Protein AF-A0A350V0V8-F1 (afdb_monomer_lite)

Radius of gyration: 17.12 Å; chains: 1; bounding box: 46×37×36 Å

Sequence (112 aa):
PSPNEDIGDPDFIESNNRRYSVVVKGYYNGQFFIYKSKLNVVKKIDFETYPVSLTSEQAIFLTIRVNPYSWFFKHGNFLDPENEHNHHEIDHNIKNSLKRAFRDMNRDGEPD

pLDDT: mean 79.95, std 14.82, range [46.0, 97.19]

Foldseek 3Di:
DDPPDDDPDCLQADPVRHGAPDWDWDDDPNDTDIAGAPDDDDDDDDDPDDDPDDDPPDDDDDDFDADLQQLQDDDHDGHDRVDPVCRVSSNVSVVVRVVCRADPVVPPPDHD

Structure (mmCIF, N/CA/C/O backbone):
data_AF-A0A350V0V8-F1
#
_entry.id   AF-A0A350V0V8-F1
#
loop_
_atom_site.group_PDB
_atom_site.id
_atom_site.type_symbol
_atom_site.label_atom_id
_atom_site.label_alt_id
_atom_site.label_comp_id
_atom_site.label_asym_id
_atom_site.label_entity_id
_atom_site.label_seq_id
_atom_site.pdbx_PDB_ins_code
_atom_site.Cartn_x
_atom_site.Cartn_y
_atom_site.Cartn_z
_atom_site.occupancy
_atom_site.B_iso_or_equiv
_atom_site.auth_seq_id
_atom_site.auth_comp_id
_atom_site.auth_asym_id
_atom_site.auth_atom_id
_atom_site.pdbx_PDB_model_num
ATOM 1 N N . PRO A 1 1 ? -3.024 -3.397 13.046 1.00 58.97 1 PRO A N 1
ATOM 2 C CA . PRO A 1 1 ? -3.853 -4.311 13.863 1.00 58.97 1 PRO A CA 1
ATOM 3 C C . PRO A 1 1 ? -3.348 -4.417 15.305 1.00 58.97 1 PRO A C 1
ATOM 5 O O . PRO A 1 1 ? -2.139 -4.514 15.527 1.00 58.97 1 PRO A O 1
ATOM 8 N N . SER A 1 2 ? -4.267 -4.402 16.266 1.00 64.44 2 SER A N 1
ATOM 9 C CA . SER A 1 2 ? -3.931 -4.569 17.687 1.00 64.44 2 SER A CA 1
ATOM 10 C C . SER A 1 2 ? -3.591 -6.036 17.996 1.00 64.44 2 SER A C 1
ATOM 12 O O . SER A 1 2 ? -4.080 -6.918 17.293 1.00 64.44 2 SER A O 1
ATOM 14 N N . PRO A 1 3 ? -2.781 -6.348 19.027 1.00 62.62 3 PRO A N 1
ATOM 15 C CA . PRO A 1 3 ? -2.385 -7.727 19.345 1.00 62.62 3 PRO A CA 1
ATOM 16 C C . PRO A 1 3 ? -3.553 -8.706 19.550 1.00 62.62 3 PRO A C 1
ATOM 18 O O . PRO A 1 3 ? -3.429 -9.873 19.194 1.00 62.62 3 PRO A O 1
ATOM 21 N N . ASN A 1 4 ? -4.685 -8.210 20.060 1.00 67.81 4 ASN A N 1
ATOM 22 C CA . ASN A 1 4 ? -5.878 -9.002 20.389 1.00 67.81 4 ASN A CA 1
ATOM 23 C C . ASN A 1 4 ? -6.960 -8.958 19.296 1.00 67.81 4 ASN A C 1
ATOM 25 O O . ASN A 1 4 ? -8.090 -9.372 19.533 1.00 67.81 4 ASN A O 1
ATOM 29 N N . GLU A 1 5 ? -6.643 -8.391 18.135 1.00 69.69 5 GLU A N 1
ATOM 30 C CA . GLU A 1 5 ? -7.549 -8.349 16.992 1.00 69.69 5 GLU A CA 1
ATOM 31 C C . GLU A 1 5 ? -7.456 -9.673 16.229 1.00 69.69 5 GLU A C 1
ATOM 33 O O . GLU A 1 5 ? -6.347 -10.117 15.908 1.00 69.69 5 GLU A O 1
ATOM 38 N N . ASP A 1 6 ? -8.609 -10.293 15.966 1.00 75.19 6 ASP A N 1
ATOM 39 C CA . ASP A 1 6 ? -8.703 -11.458 15.090 1.00 75.19 6 ASP A CA 1
ATOM 40 C C . ASP A 1 6 ? -8.467 -11.004 13.647 1.00 75.19 6 ASP A C 1
ATOM 42 O O . ASP A 1 6 ? -9.227 -10.211 13.087 1.00 75.19 6 ASP A O 1
ATOM 46 N N . ILE A 1 7 ? -7.350 -11.438 13.069 1.00 74.56 7 ILE A N 1
ATOM 47 C CA . ILE A 1 7 ? -6.949 -11.054 11.720 1.00 74.56 7 ILE A CA 1
ATOM 48 C C . ILE A 1 7 ? -7.362 -12.184 10.784 1.00 74.56 7 ILE A C 1
ATOM 50 O O . ILE A 1 7 ? -6.715 -13.227 10.735 1.00 74.56 7 ILE A O 1
ATOM 54 N N . GLY A 1 8 ? -8.411 -11.941 9.997 1.00 78.44 8 GLY A N 1
ATOM 55 C CA . GLY A 1 8 ? -8.919 -12.920 9.034 1.00 78.44 8 GLY A CA 1
ATOM 56 C C . GLY A 1 8 ? -7.982 -13.219 7.854 1.00 78.44 8 GLY A C 1
ATOM 57 O O . GLY A 1 8 ? -8.104 -14.283 7.254 1.00 78.44 8 GLY A O 1
ATOM 58 N N . ASP A 1 9 ? -7.046 -12.319 7.515 1.00 86.25 9 ASP A N 1
ATOM 59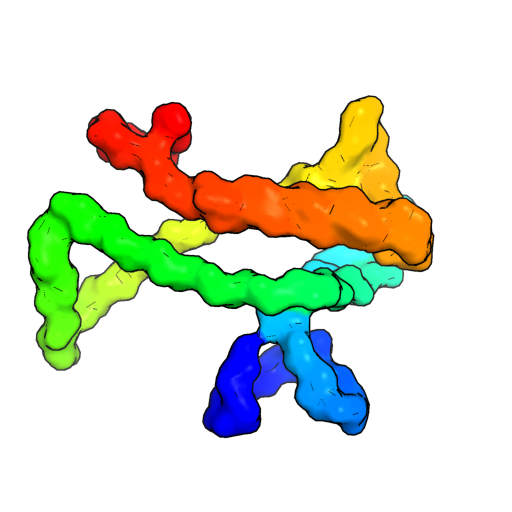 C CA . ASP A 1 9 ? -6.036 -12.547 6.467 1.00 86.25 9 ASP A CA 1
ATOM 60 C C . ASP A 1 9 ? -4.641 -12.779 7.087 1.00 86.25 9 ASP A C 1
ATOM 62 O O . ASP A 1 9 ? -4.034 -11.830 7.600 1.00 86.25 9 ASP A O 1
ATOM 66 N N . PRO A 1 10 ? -4.092 -14.008 7.019 1.00 88.12 10 PRO A N 1
ATOM 67 C CA . PRO A 1 10 ? -2.820 -14.340 7.653 1.00 88.12 10 PRO A CA 1
ATOM 68 C C . PRO A 1 10 ? -1.642 -13.527 7.108 1.00 88.12 10 PRO A C 1
ATOM 70 O O . PRO A 1 10 ? -0.651 -13.377 7.815 1.00 88.12 10 PRO A O 1
ATOM 73 N N . ASP A 1 11 ? -1.727 -12.943 5.906 1.00 90.06 11 ASP A N 1
ATOM 74 C CA . ASP A 1 11 ? -0.618 -12.165 5.345 1.00 90.06 11 ASP A CA 1
ATOM 75 C C . ASP A 1 11 ? -0.326 -10.864 6.102 1.00 90.06 11 ASP A C 1
ATOM 77 O O . ASP A 1 11 ? 0.775 -10.313 5.975 1.00 90.06 11 ASP A O 1
ATOM 81 N N . PHE A 1 12 ? -1.267 -10.402 6.929 1.00 89.12 12 PHE A N 1
ATOM 82 C CA . PHE A 1 12 ? -1.085 -9.261 7.826 1.00 89.12 12 PHE A CA 1
ATOM 83 C C . PHE A 1 12 ? -0.256 -9.599 9.075 1.00 89.12 12 PHE A C 1
ATOM 85 O O . PHE A 1 12 ? 0.108 -8.676 9.812 1.00 89.12 12 PHE A O 1
ATOM 92 N N . ILE A 1 13 ? 0.068 -10.878 9.303 1.00 87.50 13 ILE A N 1
ATOM 93 C CA . ILE A 1 13 ? 0.923 -11.359 10.393 1.00 87.50 13 ILE A CA 1
ATOM 94 C C . ILE A 1 13 ? 2.122 -12.118 9.808 1.00 87.50 13 ILE A C 1
ATOM 96 O O . ILE A 1 13 ? 1.998 -12.936 8.903 1.00 87.50 13 ILE A O 1
ATOM 100 N N . GLU A 1 14 ? 3.312 -11.861 10.334 1.00 84.25 14 GLU A N 1
ATOM 101 C CA . GLU A 1 14 ? 4.516 -12.645 10.049 1.00 84.25 14 GLU A CA 1
ATOM 102 C C . GLU A 1 14 ? 4.801 -13.637 11.187 1.00 84.25 14 GLU A C 1
ATOM 104 O O . GLU A 1 14 ? 4.351 -13.459 12.320 1.00 84.25 14 GLU A O 1
ATOM 109 N N . SER A 1 15 ? 5.582 -14.685 10.914 1.00 80.00 15 SER A N 1
ATOM 110 C CA . SER A 1 15 ? 5.908 -15.743 11.886 1.00 80.00 15 SER A CA 1
ATOM 111 C C . SER A 1 15 ? 6.576 -15.235 13.174 1.00 80.00 15 SER A C 1
ATOM 113 O O . SER A 1 15 ? 6.462 -15.868 14.220 1.00 80.00 15 SER A O 1
ATOM 115 N N . ASN A 1 16 ? 7.229 -14.071 13.126 1.00 82.88 16 ASN A N 1
ATOM 116 C CA . ASN A 1 16 ? 7.830 -13.367 14.267 1.00 82.88 16 ASN A CA 1
ATOM 117 C C . ASN A 1 16 ? 6.837 -12.447 15.019 1.00 82.88 16 ASN A C 1
ATOM 119 O O . ASN A 1 16 ? 7.260 -11.614 15.821 1.00 82.88 16 ASN A O 1
ATOM 123 N N . ASN A 1 17 ? 5.532 -12.563 14.747 1.00 80.44 17 ASN A N 1
ATOM 124 C CA . ASN A 1 17 ? 4.453 -11.719 15.272 1.00 80.44 17 ASN A CA 1
ATOM 125 C C . ASN A 1 17 ? 4.508 -10.242 14.823 1.00 80.44 17 ASN A C 1
ATOM 127 O O . ASN A 1 17 ? 3.820 -9.387 15.391 1.00 80.44 17 ASN A O 1
ATOM 131 N N . ARG A 1 18 ? 5.295 -9.914 13.790 1.00 84.31 18 ARG A N 1
ATOM 132 C CA . ARG A 1 18 ? 5.236 -8.607 13.130 1.00 84.31 18 ARG A CA 1
ATOM 133 C C . ARG A 1 18 ? 3.898 -8.464 12.417 1.00 84.31 18 ARG A C 1
ATOM 135 O O . ARG A 1 18 ? 3.429 -9.387 11.758 1.00 84.31 18 ARG A O 1
ATOM 142 N N . ARG A 1 19 ? 3.294 -7.284 12.546 1.00 86.06 19 ARG A N 1
ATOM 143 C CA . ARG A 1 19 ? 1.999 -6.961 11.945 1.00 86.06 19 ARG A CA 1
ATOM 144 C C . ARG A 1 19 ? 2.153 -5.868 10.906 1.00 86.06 19 ARG A C 1
ATOM 146 O O . ARG A 1 19 ? 2.935 -4.938 11.095 1.00 86.06 19 ARG A O 1
ATOM 153 N N . TYR A 1 20 ? 1.371 -5.975 9.844 1.00 87.94 20 TYR A N 1
ATOM 154 C CA . TYR A 1 20 ? 1.337 -5.001 8.763 1.00 87.94 20 TYR A CA 1
ATOM 155 C C . TYR A 1 20 ? 0.014 -4.237 8.787 1.00 87.94 20 TYR A C 1
ATOM 157 O O . TYR A 1 20 ? -1.025 -4.790 9.137 1.00 87.94 20 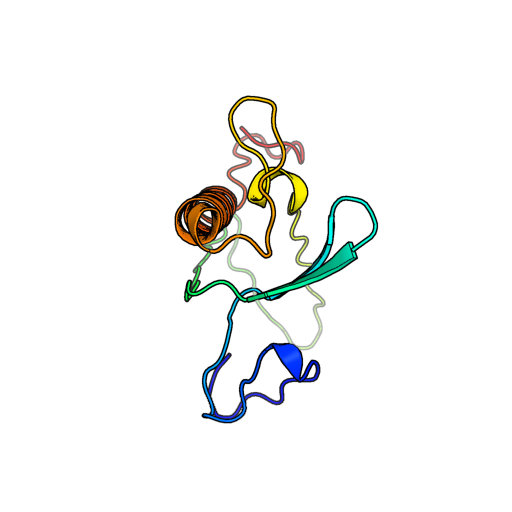TYR A O 1
ATOM 165 N N . SER A 1 21 ? 0.046 -2.948 8.448 1.00 84.56 21 SER A N 1
ATOM 166 C CA . SER A 1 21 ? -1.173 -2.156 8.221 1.00 84.56 21 SER A CA 1
ATOM 167 C C . SER A 1 21 ? -1.625 -2.203 6.762 1.00 84.56 21 SER A C 1
ATOM 169 O O . SER A 1 21 ? -2.794 -1.962 6.482 1.00 84.56 21 SER A O 1
ATOM 171 N N . VAL A 1 22 ? -0.701 -2.484 5.838 1.00 89.06 22 VAL A N 1
ATOM 172 C CA . VAL A 1 22 ? -0.952 -2.506 4.395 1.00 89.06 22 VAL A CA 1
ATOM 173 C C . VAL A 1 22 ? -0.265 -3.726 3.790 1.00 89.06 22 VAL A C 1
ATOM 175 O O . VAL A 1 22 ? 0.958 -3.866 3.878 1.00 89.06 22 VAL A O 1
ATOM 178 N N . VAL A 1 23 ? -1.067 -4.579 3.156 1.00 93.06 23 VAL A N 1
ATOM 179 C CA . VAL A 1 23 ? -0.634 -5.733 2.365 1.00 93.06 23 VAL A CA 1
ATOM 180 C C . VAL A 1 23 ? -1.275 -5.611 0.988 1.00 93.06 23 VAL A C 1
ATOM 182 O O . VAL A 1 23 ? -2.483 -5.401 0.886 1.00 93.06 23 VAL A O 1
ATOM 185 N N . VAL A 1 24 ? -0.474 -5.729 -0.069 1.00 94.50 24 VAL A N 1
ATOM 186 C CA . VAL A 1 24 ? -0.943 -5.678 -1.458 1.00 94.50 24 VAL A CA 1
ATOM 187 C C . VAL A 1 24 ? -0.568 -6.975 -2.150 1.00 94.50 24 VAL A C 1
ATOM 189 O O . VAL A 1 24 ? 0.602 -7.342 -2.168 1.00 94.50 24 VAL A O 1
ATOM 192 N N . LYS A 1 25 ? -1.556 -7.653 -2.734 1.00 94.81 25 LYS A N 1
ATOM 193 C CA . LYS A 1 25 ? -1.360 -8.852 -3.557 1.00 94.81 25 LYS A CA 1
ATOM 194 C C . LYS A 1 25 ? -1.665 -8.485 -5.003 1.00 94.81 25 LYS A C 1
ATOM 196 O O . LYS A 1 25 ? -2.667 -7.815 -5.260 1.00 94.81 25 LYS A O 1
ATOM 201 N N . GLY A 1 26 ? -0.821 -8.895 -5.940 1.00 94.75 26 GLY A N 1
ATOM 202 C CA . GLY A 1 26 ? -0.992 -8.509 -7.337 1.00 94.75 26 GLY A CA 1
ATOM 203 C C . GLY A 1 26 ? -0.046 -9.224 -8.284 1.00 94.75 26 GLY A C 1
ATOM 204 O O . GLY A 1 26 ? 0.620 -10.182 -7.904 1.00 94.75 26 GLY A O 1
ATOM 205 N N . TYR A 1 27 ? -0.007 -8.739 -9.525 1.00 95.88 27 TYR A N 1
ATOM 206 C CA . TYR A 1 27 ? 0.904 -9.221 -10.556 1.00 95.88 27 TYR A CA 1
ATOM 207 C C . TYR A 1 27 ? 1.703 -8.061 -11.140 1.00 95.88 27 TYR A C 1
ATOM 209 O O . TYR A 1 27 ? 1.135 -7.022 -11.476 1.00 95.88 27 TYR A O 1
ATOM 217 N N . TYR A 1 28 ? 3.006 -8.259 -11.302 1.00 95.38 28 TYR A N 1
ATOM 218 C CA . TYR A 1 28 ? 3.896 -7.352 -12.017 1.00 95.38 28 TYR A CA 1
ATOM 219 C C . TYR A 1 28 ? 4.594 -8.145 -13.124 1.00 95.38 28 TYR A C 1
ATOM 221 O O . TYR A 1 28 ? 5.214 -9.169 -12.855 1.00 95.38 28 TYR A O 1
ATOM 229 N N . ASN A 1 29 ? 4.416 -7.737 -14.386 1.00 94.50 29 ASN A N 1
ATOM 230 C CA . ASN A 1 29 ? 4.924 -8.460 -15.564 1.00 94.50 29 ASN A CA 1
ATOM 231 C C . ASN A 1 29 ? 4.590 -9.971 -15.582 1.00 94.50 29 ASN A C 1
ATOM 233 O O . ASN A 1 29 ? 5.383 -10.790 -16.035 1.00 94.50 29 ASN A O 1
ATOM 237 N N . GLY A 1 30 ? 3.407 -10.347 -15.081 1.00 95.75 30 GLY A N 1
ATOM 238 C CA . GLY A 1 30 ? 2.947 -11.741 -15.015 1.00 95.75 30 GLY A CA 1
ATOM 239 C C . GLY A 1 30 ? 3.431 -12.530 -13.792 1.00 95.75 30 GLY A C 1
ATOM 240 O O . GLY A 1 30 ? 2.947 -13.636 -13.569 1.00 95.75 30 GLY A O 1
ATOM 241 N N . GLN A 1 31 ? 4.314 -11.967 -12.964 1.00 96.69 31 GLN A N 1
ATOM 242 C CA . GLN A 1 31 ? 4.754 -12.576 -11.711 1.00 96.69 31 GLN A CA 1
ATOM 243 C C . GLN A 1 31 ? 3.860 -12.128 -10.551 1.00 96.69 31 GLN A C 1
ATOM 245 O O . GLN A 1 31 ? 3.658 -10.931 -10.344 1.00 96.69 31 GLN A O 1
ATOM 250 N N . PHE A 1 32 ? 3.325 -13.093 -9.800 1.00 96.56 32 PHE A N 1
ATOM 251 C CA . PHE A 1 32 ? 2.575 -12.823 -8.574 1.00 96.56 32 PHE A CA 1
ATOM 252 C C . PHE A 1 32 ? 3.499 -12.266 -7.483 1.00 96.56 32 PHE A C 1
ATOM 254 O O . PHE A 1 32 ? 4.609 -12.767 -7.311 1.00 96.56 32 PHE A O 1
ATOM 261 N N . PHE A 1 33 ? 3.021 -11.278 -6.726 1.00 95.31 33 PHE A N 1
ATOM 262 C CA . PHE A 1 33 ? 3.749 -10.682 -5.606 1.00 95.31 33 PHE A CA 1
ATOM 263 C C . PHE A 1 33 ? 2.841 -10.427 -4.397 1.00 95.31 33 PHE A C 1
ATOM 265 O O . PHE A 1 33 ? 1.625 -10.239 -4.534 1.00 95.31 33 PHE A O 1
ATOM 272 N N . ILE A 1 34 ? 3.458 -10.357 -3.211 1.00 95.50 34 ILE A N 1
ATOM 273 C CA . ILE A 1 34 ? 2.833 -9.881 -1.970 1.00 95.50 34 ILE A CA 1
ATOM 274 C C . ILE A 1 34 ? 3.727 -8.794 -1.372 1.00 95.50 34 ILE A C 1
ATOM 276 O O . ILE A 1 34 ? 4.744 -9.078 -0.745 1.00 95.50 34 ILE A O 1
ATOM 280 N N . TYR A 1 35 ? 3.320 -7.537 -1.518 1.00 95.69 35 TYR A N 1
ATOM 281 C CA . TYR A 1 35 ? 4.032 -6.404 -0.944 1.00 95.69 35 TYR A CA 1
ATOM 282 C C . TYR A 1 35 ? 3.497 -6.089 0.456 1.00 95.69 35 TYR A C 1
ATOM 284 O O . TYR A 1 35 ? 2.320 -5.756 0.620 1.00 95.69 35 TYR A O 1
ATOM 292 N N . LYS A 1 36 ? 4.366 -6.161 1.468 1.00 94.31 36 LYS A N 1
ATOM 293 C CA . LYS A 1 36 ? 4.037 -5.848 2.866 1.00 94.31 36 LYS A CA 1
ATOM 294 C C . LYS A 1 36 ? 4.744 -4.560 3.290 1.00 94.31 36 LYS A C 1
ATOM 296 O O . LYS A 1 36 ? 5.950 -4.555 3.532 1.00 94.31 36 LYS A O 1
ATOM 301 N N . SER A 1 37 ? 3.996 -3.460 3.377 1.00 91.12 37 SER A N 1
ATOM 302 C CA . SER A 1 37 ? 4.573 -2.138 3.663 1.00 91.12 37 SER A CA 1
ATOM 303 C C . SER A 1 37 ? 5.123 -2.061 5.084 1.00 91.12 37 SER A C 1
ATOM 305 O O . SER A 1 37 ? 4.458 -2.468 6.034 1.00 91.12 37 SER A O 1
ATOM 307 N N . LYS A 1 38 ? 6.298 -1.450 5.280 1.00 85.25 38 LYS A N 1
ATOM 308 C CA . LYS A 1 38 ? 6.866 -1.260 6.630 1.00 85.25 38 LYS A CA 1
ATOM 309 C C . LYS A 1 38 ? 6.183 -0.126 7.403 1.00 85.25 38 LYS A C 1
ATOM 311 O O . LYS A 1 38 ? 6.554 0.148 8.546 1.00 85.25 38 LYS A O 1
ATOM 316 N N . LEU A 1 39 ? 5.202 0.540 6.797 1.00 81.06 39 LEU A N 1
ATOM 317 C CA . LEU A 1 39 ? 4.474 1.638 7.407 1.00 81.06 39 LEU A CA 1
ATOM 318 C C . LEU A 1 39 ? 3.402 1.148 8.374 1.00 81.06 39 LEU A C 1
ATOM 320 O O . LEU A 1 39 ? 2.501 0.392 8.016 1.00 81.06 39 LEU A O 1
ATOM 324 N N . ASN A 1 40 ? 3.443 1.709 9.578 1.00 72.31 40 ASN A N 1
ATOM 325 C CA . ASN A 1 40 ? 2.306 1.705 10.483 1.00 72.31 40 ASN A CA 1
ATOM 326 C C . ASN A 1 40 ? 1.477 2.956 10.207 1.00 72.31 40 ASN A C 1
ATOM 328 O O . ASN A 1 40 ? 1.947 4.080 10.406 1.00 72.31 40 ASN A O 1
ATOM 332 N N . VAL A 1 41 ? 0.250 2.767 9.728 1.00 66.69 41 VAL A N 1
ATOM 333 C CA . VAL A 1 41 ? -0.667 3.872 9.441 1.00 66.69 41 VAL A CA 1
ATOM 334 C C . VAL A 1 41 ? -1.777 3.866 10.479 1.00 66.69 41 VAL A C 1
ATOM 336 O O . VAL A 1 41 ? -2.564 2.928 10.553 1.00 66.69 41 VAL A O 1
ATOM 339 N N . VAL A 1 42 ? -1.840 4.940 11.265 1.00 68.12 42 VAL A N 1
ATOM 340 C CA . VAL A 1 42 ? -2.973 5.259 12.136 1.00 68.12 42 VAL A CA 1
ATOM 341 C C . VAL A 1 42 ? -3.498 6.614 11.690 1.00 68.12 42 VAL A C 1
ATOM 343 O O . VAL A 1 42 ? -2.757 7.600 11.672 1.00 68.12 42 VAL A O 1
ATOM 346 N N . LYS A 1 43 ? -4.764 6.661 11.277 1.00 66.62 43 LYS A N 1
ATOM 347 C CA . LYS A 1 43 ? -5.423 7.887 10.832 1.00 66.62 43 LYS A CA 1
ATOM 348 C C . LYS A 1 43 ? -6.688 8.099 11.641 1.00 66.62 43 LYS A C 1
ATOM 350 O O . LYS A 1 43 ? -7.570 7.251 11.651 1.00 66.62 43 LYS A O 1
ATOM 355 N N . LYS A 1 44 ? -6.750 9.251 12.304 1.00 71.06 44 LYS A N 1
ATOM 356 C CA . LYS A 1 44 ? -7.980 9.790 12.871 1.00 71.06 44 LYS A CA 1
ATOM 357 C C . LYS A 1 44 ? -8.572 10.748 11.842 1.00 71.06 44 LYS A C 1
ATOM 359 O O . LYS A 1 44 ? -7.852 11.615 11.347 1.00 71.06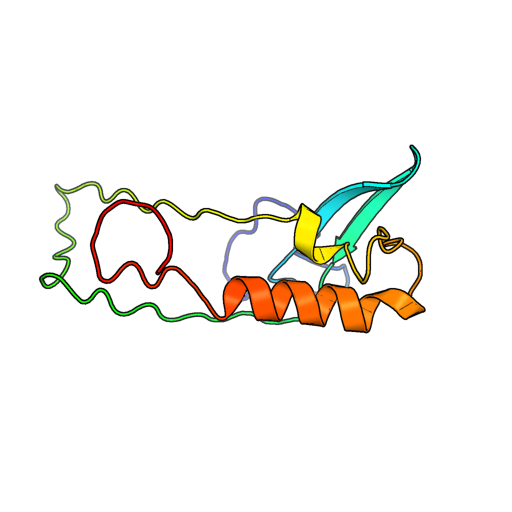 44 LYS A O 1
ATOM 364 N N . ILE A 1 45 ? -9.837 10.547 11.504 1.00 69.88 45 ILE A N 1
ATOM 365 C CA . ILE A 1 45 ? -10.605 11.437 10.636 1.00 69.88 45 ILE A CA 1
ATOM 366 C C . ILE A 1 45 ? -11.683 12.045 11.521 1.00 69.88 45 ILE A C 1
ATOM 368 O O . ILE A 1 45 ? -12.475 11.314 12.114 1.00 69.88 45 ILE A O 1
ATOM 372 N N . ASP A 1 46 ? -11.664 13.365 11.647 1.00 69.31 46 ASP A N 1
ATOM 373 C CA . ASP A 1 46 ? -12.717 14.108 12.322 1.00 69.31 46 ASP A CA 1
ATOM 374 C C . ASP A 1 46 ? -13.715 14.559 11.247 1.00 69.31 46 ASP A C 1
ATOM 376 O O . ASP A 1 46 ? -13.350 15.271 10.313 1.00 69.31 46 ASP A O 1
ATOM 380 N N . PHE A 1 47 ? -14.959 14.091 11.333 1.00 68.31 47 PHE A N 1
ATOM 381 C CA . PHE A 1 47 ? -16.001 14.469 10.381 1.00 68.31 47 PHE A CA 1
ATOM 382 C C . PHE A 1 47 ? -16.513 15.876 10.715 1.00 68.31 47 PHE A C 1
ATOM 384 O O . PHE A 1 47 ? -16.966 16.125 11.829 1.00 68.31 47 PHE A O 1
ATOM 391 N N . GLU A 1 48 ? -16.449 16.800 9.752 1.00 63.84 48 GLU A N 1
ATOM 392 C CA . GLU A 1 48 ? -16.817 18.213 9.957 1.00 63.84 48 GLU A CA 1
ATOM 393 C C . GLU A 1 48 ? -18.337 18.444 10.093 1.00 63.84 48 GLU A C 1
ATOM 395 O O . GLU A 1 48 ? -18.767 19.520 10.506 1.00 63.84 48 GLU A O 1
ATOM 400 N N . THR A 1 49 ? -19.172 17.448 9.771 1.00 57.53 49 THR A N 1
ATOM 401 C CA . THR A 1 49 ? -20.635 17.608 9.715 1.00 57.53 49 THR A CA 1
ATOM 402 C C . THR A 1 49 ? -21.331 16.717 10.732 1.00 57.53 49 THR A C 1
ATOM 404 O O . THR A 1 49 ? -21.269 15.506 10.576 1.00 57.53 49 THR A O 1
ATOM 407 N N . TYR A 1 50 ? -22.021 17.351 11.695 1.00 56.22 50 TYR A N 1
ATOM 408 C CA . TYR A 1 50 ? -22.802 16.797 12.817 1.00 56.22 50 TYR A CA 1
ATOM 409 C C . TYR A 1 50 ? -22.109 15.682 13.631 1.00 56.22 50 TYR A C 1
ATOM 411 O O . TYR A 1 50 ? -21.436 14.810 13.092 1.00 56.22 50 TYR A O 1
ATOM 419 N N . PRO A 1 51 ? -22.269 15.645 14.965 1.00 62.38 51 PRO A N 1
ATOM 420 C CA . PRO A 1 51 ? -21.801 14.498 15.729 1.00 62.38 51 PRO A CA 1
ATOM 421 C C . PRO A 1 51 ? -22.491 13.241 15.192 1.00 62.38 51 PRO A C 1
ATOM 423 O O . PRO A 1 51 ? -23.712 13.103 15.278 1.00 62.38 51 PRO A O 1
ATOM 426 N N . VAL A 1 52 ? -21.700 12.336 14.622 1.00 62.62 52 VAL A N 1
ATOM 427 C CA . VAL A 1 52 ? -22.160 11.014 14.21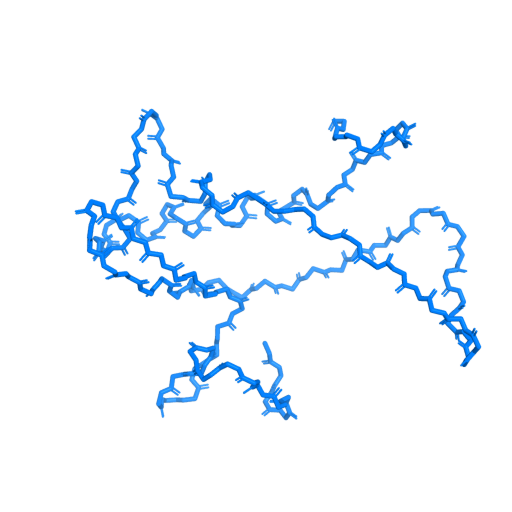3 1.00 62.62 52 VAL A CA 1
ATOM 428 C C . VAL A 1 52 ? -22.557 10.264 15.487 1.00 62.62 52 VAL A C 1
ATOM 430 O O . VAL A 1 52 ? -21.707 9.725 16.194 1.00 62.62 52 VAL A O 1
ATOM 433 N N . SER A 1 53 ? -23.845 10.292 15.835 1.00 67.38 53 SER A N 1
ATOM 434 C CA . SER A 1 53 ? -24.371 9.540 16.975 1.00 67.38 53 SER A CA 1
ATOM 435 C C . SER A 1 53 ? -24.570 8.092 16.568 1.00 67.38 53 SER A C 1
ATOM 437 O O . SER A 1 53 ? -25.531 7.750 15.891 1.00 67.38 53 SER A O 1
ATOM 439 N N . LEU A 1 54 ? -23.656 7.233 17.007 1.00 69.38 54 LEU A N 1
ATOM 440 C CA . LEU A 1 54 ? -23.819 5.790 16.911 1.00 69.38 54 LEU A CA 1
ATOM 441 C C . LEU A 1 54 ? -24.886 5.354 17.922 1.00 69.38 54 LEU A C 1
ATOM 443 O O . LEU A 1 54 ? -24.618 5.253 19.118 1.00 69.38 54 LEU A O 1
ATOM 447 N N . THR A 1 55 ? -26.105 5.123 17.445 1.00 75.56 55 THR A N 1
ATOM 448 C CA . THR A 1 55 ? -27.153 4.426 18.205 1.00 75.56 55 THR A CA 1
ATOM 449 C C . THR A 1 55 ? -27.243 2.981 17.719 1.00 75.56 55 THR A C 1
ATOM 451 O O . THR A 1 55 ? -26.858 2.683 16.590 1.00 75.56 55 THR A O 1
ATOM 454 N N . SER A 1 56 ? -27.754 2.065 18.546 1.00 74.31 56 SER A N 1
ATOM 455 C CA . SER A 1 56 ? -27.880 0.637 18.198 1.00 74.31 56 SER A CA 1
ATOM 456 C C . SER A 1 56 ? -28.786 0.356 16.992 1.00 74.31 56 SER A C 1
ATOM 458 O O . SER A 1 56 ? -28.822 -0.769 16.507 1.00 74.31 56 SER A O 1
ATOM 460 N N . GLU A 1 57 ? -29.527 1.359 16.522 1.00 74.06 57 GLU A N 1
ATOM 461 C CA . GLU A 1 57 ? -30.521 1.252 15.453 1.00 74.06 57 GLU A CA 1
ATOM 462 C C . GLU A 1 57 ? -30.032 1.833 14.115 1.00 74.06 57 GLU A C 1
ATOM 464 O O . GLU A 1 57 ? -30.745 1.757 13.115 1.00 74.06 57 GLU A O 1
ATOM 469 N N . GLN A 1 58 ? -28.826 2.412 14.064 1.00 70.00 58 GLN A N 1
ATOM 470 C CA . GLN A 1 58 ? -28.314 3.092 12.872 1.00 70.00 58 GLN A CA 1
ATOM 471 C C . GLN A 1 58 ? -27.130 2.354 12.245 1.00 70.00 58 GLN A C 1
ATOM 473 O O . GLN A 1 58 ? -26.116 2.094 12.889 1.00 70.00 58 GLN A O 1
ATOM 478 N N . ALA A 1 59 ? -27.244 2.075 10.946 1.00 69.50 59 ALA A N 1
ATOM 479 C CA . ALA A 1 59 ? -26.126 1.643 10.119 1.00 69.50 59 ALA A CA 1
ATOM 480 C C . ALA A 1 59 ? -25.432 2.868 9.515 1.00 69.50 59 ALA A C 1
ATOM 482 O O . ALA A 1 59 ? -26.084 3.739 8.936 1.00 69.50 59 ALA A O 1
ATOM 483 N N . ILE A 1 60 ? -24.107 2.921 9.628 1.00 69.94 60 ILE A N 1
ATOM 484 C CA . ILE A 1 60 ? -23.285 3.964 9.012 1.00 69.94 60 ILE A CA 1
ATOM 485 C C . ILE A 1 60 ? -22.498 3.346 7.872 1.00 69.94 60 ILE A C 1
ATOM 487 O O . ILE A 1 60 ? -21.805 2.345 8.053 1.00 69.94 60 ILE A O 1
ATOM 491 N N . PHE A 1 61 ? -22.583 3.969 6.702 1.00 71.19 61 PHE A N 1
ATOM 492 C CA . PHE A 1 61 ? -21.819 3.566 5.533 1.00 71.19 61 PHE A CA 1
ATOM 493 C C . PHE A 1 61 ? -20.562 4.422 5.439 1.00 71.19 61 PHE A C 1
ATOM 495 O O . PHE A 1 61 ? -20.629 5.625 5.198 1.00 71.19 61 PHE A O 1
ATOM 502 N N . LEU A 1 62 ? -19.408 3.791 5.644 1.00 70.50 62 LEU A N 1
ATOM 503 C CA . LEU A 1 62 ? -18.108 4.396 5.392 1.00 70.50 62 LEU A CA 1
ATOM 504 C C . LEU A 1 62 ? -17.614 3.934 4.022 1.00 70.50 62 LEU A C 1
ATOM 506 O O . LEU A 1 62 ? -17.401 2.741 3.807 1.00 70.50 62 LEU A O 1
ATOM 510 N N . THR A 1 63 ? -17.395 4.873 3.105 1.00 71.50 63 THR A N 1
ATOM 511 C CA . THR A 1 63 ? -16.778 4.589 1.807 1.00 71.50 63 THR A CA 1
ATOM 512 C C . THR A 1 63 ? -15.354 5.119 1.795 1.00 71.50 63 THR A C 1
ATOM 514 O O . THR A 1 63 ? -15.109 6.288 2.080 1.00 71.50 63 THR A O 1
ATOM 517 N N . ILE A 1 64 ? -14.404 4.250 1.453 1.00 74.62 64 ILE A N 1
ATOM 518 C CA . ILE A 1 64 ? -12.994 4.604 1.307 1.00 74.62 64 ILE A CA 1
ATOM 519 C C . ILE A 1 64 ? -12.610 4.333 -0.144 1.00 74.62 64 ILE A C 1
ATOM 521 O O . ILE A 1 64 ? -12.642 3.188 -0.592 1.00 74.62 64 ILE A O 1
ATOM 525 N N . ARG A 1 65 ? -12.227 5.377 -0.881 1.00 78.94 65 ARG A N 1
ATOM 526 C CA . ARG A 1 65 ? -11.645 5.233 -2.220 1.00 78.94 65 ARG A CA 1
ATOM 527 C C . ARG A 1 65 ? -10.120 5.215 -2.092 1.00 78.94 65 ARG A C 1
ATOM 529 O O . ARG A 1 65 ? -9.518 6.046 -1.422 1.00 78.94 65 ARG A O 1
ATOM 536 N N . VAL A 1 66 ? -9.482 4.235 -2.717 1.00 82.50 66 VAL A N 1
ATOM 537 C CA . VAL A 1 66 ? -8.019 4.110 -2.774 1.00 82.50 66 VAL A CA 1
ATOM 538 C C . VAL A 1 66 ? -7.602 3.846 -4.212 1.00 82.50 66 VAL A C 1
ATOM 540 O O . VAL A 1 66 ? -8.352 3.242 -4.976 1.00 82.50 66 VAL A O 1
ATOM 543 N N . ASN A 1 67 ? -6.401 4.286 -4.585 1.00 89.12 67 ASN A N 1
ATOM 544 C CA . ASN A 1 67 ? -5.797 3.964 -5.875 1.00 89.12 67 ASN A CA 1
ATOM 545 C C . ASN A 1 67 ? -4.461 3.238 -5.651 1.00 89.12 67 ASN A C 1
ATOM 547 O O . ASN A 1 67 ? -3.423 3.896 -5.617 1.00 89.12 67 ASN A O 1
ATOM 551 N N . PRO A 1 68 ? -4.466 1.902 -5.497 1.00 90.62 68 PRO A N 1
ATOM 552 C CA . PRO A 1 68 ? -3.241 1.145 -5.259 1.00 90.62 68 PRO A CA 1
ATOM 553 C C . PRO A 1 68 ? -2.237 1.204 -6.414 1.00 90.62 68 PRO A C 1
ATOM 555 O O . PRO A 1 68 ? -1.044 1.046 -6.184 1.00 90.62 68 PRO A O 1
ATOM 558 N N . TYR A 1 69 ? -2.675 1.479 -7.649 1.00 91.31 69 TYR A N 1
ATOM 559 C CA . TYR A 1 69 ? -1.769 1.580 -8.799 1.00 91.31 69 TYR A CA 1
ATOM 560 C C . TYR A 1 69 ? -0.747 2.706 -8.634 1.00 91.31 69 TYR A C 1
ATOM 562 O O . TYR A 1 69 ? 0.413 2.539 -9.002 1.00 91.31 69 TYR A O 1
ATOM 570 N N . SER A 1 70 ? -1.147 3.838 -8.042 1.00 93.25 70 SER A N 1
ATOM 571 C CA . SER A 1 70 ? -0.235 4.968 -7.824 1.00 93.25 70 SER A CA 1
ATOM 572 C C . SER A 1 70 ? 0.839 4.673 -6.776 1.00 93.25 70 SER A C 1
ATOM 574 O O . SER A 1 70 ? 1.852 5.365 -6.732 1.00 93.25 70 SER A O 1
ATOM 576 N N . TRP A 1 71 ? 0.660 3.635 -5.953 1.00 94.88 71 TRP A N 1
ATOM 577 C CA . TRP A 1 71 ? 1.656 3.222 -4.963 1.00 94.88 71 TRP A CA 1
ATOM 578 C C . TRP A 1 71 ? 2.901 2.641 -5.627 1.00 94.88 71 TRP A C 1
ATOM 580 O O . TRP A 1 71 ? 4.016 2.898 -5.180 1.00 94.88 71 TRP A O 1
ATOM 590 N N . PHE A 1 72 ? 2.714 1.946 -6.747 1.00 97.06 72 PHE A N 1
ATOM 591 C CA . PHE A 1 72 ? 3.768 1.282 -7.509 1.00 97.06 72 PHE A CA 1
ATOM 592 C C . PHE A 1 72 ? 4.132 2.057 -8.777 1.00 97.06 72 PHE A C 1
ATOM 594 O O . PHE A 1 72 ? 4.554 1.454 -9.755 1.00 97.06 72 PHE A O 1
ATOM 601 N N . PHE A 1 73 ? 3.952 3.379 -8.808 1.00 95.88 73 PHE A N 1
ATOM 602 C CA . PHE A 1 73 ? 4.204 4.185 -10.003 1.00 95.88 73 PHE A CA 1
ATOM 603 C C . PHE A 1 73 ? 5.069 5.406 -9.693 1.00 95.88 73 PHE A C 1
ATOM 605 O O . PHE A 1 73 ? 4.837 6.116 -8.715 1.00 95.88 73 PHE A O 1
ATOM 612 N N . LYS A 1 74 ? 6.059 5.677 -10.549 1.00 94.06 74 LYS A N 1
ATOM 613 C CA . LYS A 1 74 ? 6.936 6.848 -10.447 1.00 94.06 74 LYS A CA 1
ATOM 614 C C . LYS A 1 74 ? 7.443 7.283 -11.815 1.00 94.06 74 LYS A C 1
ATOM 616 O O . LYS A 1 74 ? 7.963 6.478 -12.580 1.00 94.06 74 LYS A O 1
ATOM 621 N N . HIS A 1 75 ? 7.338 8.583 -12.096 1.00 92.50 75 HIS A N 1
ATOM 622 C CA . HIS A 1 75 ? 7.890 9.221 -13.301 1.00 92.50 75 HIS A CA 1
ATOM 623 C C . HIS A 1 75 ? 7.578 8.470 -14.611 1.00 92.50 75 HIS A C 1
ATOM 625 O O . HIS A 1 75 ? 8.455 8.294 -15.452 1.00 92.50 75 HIS A O 1
ATOM 631 N N . GLY A 1 76 ? 6.339 7.997 -14.779 1.00 93.44 76 GLY A N 1
ATOM 632 C CA . GLY A 1 76 ? 5.919 7.304 -16.001 1.00 93.44 76 GLY A CA 1
ATOM 633 C C . GLY A 1 76 ? 6.134 5.788 -16.001 1.00 93.44 76 GLY A C 1
ATOM 634 O O . GLY A 1 76 ? 5.685 5.135 -16.935 1.00 93.44 76 GLY A O 1
ATOM 635 N N . ASN A 1 77 ? 6.778 5.222 -14.975 1.00 94.81 77 ASN A N 1
ATOM 636 C CA . ASN A 1 77 ? 7.116 3.802 -14.919 1.00 94.81 77 ASN A CA 1
ATOM 637 C C . ASN A 1 77 ? 6.536 3.122 -13.680 1.00 94.81 77 ASN A C 1
ATOM 639 O O . ASN A 1 77 ? 6.447 3.720 -12.604 1.00 94.81 77 ASN A O 1
ATOM 643 N N . PHE A 1 78 ? 6.186 1.847 -13.835 1.00 95.56 78 PHE A N 1
ATOM 644 C CA . PHE A 1 78 ? 5.839 1.000 -12.704 1.00 95.56 78 PHE A CA 1
ATOM 645 C C . PHE A 1 78 ? 7.099 0.546 -11.965 1.00 95.56 78 PHE A C 1
ATOM 647 O O . PHE A 1 78 ? 8.121 0.223 -12.569 1.00 95.56 78 PHE A O 1
ATOM 654 N N . LEU A 1 79 ? 7.010 0.554 -10.643 1.00 97.19 79 LEU A N 1
ATOM 655 C CA . LEU A 1 79 ? 8.029 0.081 -9.728 1.00 97.19 79 LEU A CA 1
ATOM 656 C C . LEU A 1 79 ? 7.797 -1.405 -9.476 1.00 97.19 79 LEU A C 1
ATOM 658 O O . LEU A 1 79 ? 6.710 -1.801 -9.059 1.00 97.19 79 LEU A O 1
ATOM 662 N N . ASP A 1 80 ? 8.833 -2.205 -9.700 1.00 96.69 80 ASP A N 1
ATOM 663 C CA . ASP A 1 80 ? 8.828 -3.620 -9.350 1.00 96.69 80 ASP A CA 1
ATOM 664 C C . ASP A 1 80 ? 8.711 -3.781 -7.818 1.00 96.69 80 ASP A C 1
ATOM 666 O O . ASP A 1 80 ? 9.593 -3.282 -7.105 1.00 96.69 80 ASP A O 1
ATOM 670 N N . PRO A 1 81 ? 7.650 -4.432 -7.304 1.00 96.38 81 PRO A N 1
ATOM 671 C CA . PRO A 1 81 ? 7.433 -4.631 -5.872 1.00 96.38 81 PRO A CA 1
ATOM 672 C C . PRO A 1 81 ? 8.414 -5.619 -5.227 1.00 96.38 81 PRO A C 1
ATOM 674 O O . PRO A 1 81 ? 8.640 -5.534 -4.019 1.00 96.38 81 PRO A O 1
ATOM 677 N N . GLU A 1 82 ? 9.017 -6.521 -6.000 1.00 95.88 82 GLU A N 1
ATOM 678 C CA . GLU A 1 82 ? 9.991 -7.497 -5.494 1.00 95.88 82 GLU A CA 1
ATOM 679 C C . GLU A 1 82 ? 11.413 -6.907 -5.445 1.00 95.88 82 GLU A C 1
ATOM 681 O O . GLU A 1 82 ? 12.293 -7.430 -4.763 1.00 95.88 82 GLU A O 1
ATOM 686 N N . ASN A 1 83 ? 11.648 -5.770 -6.109 1.00 96.25 83 ASN A N 1
ATOM 687 C CA . ASN A 1 83 ? 12.917 -5.054 -6.033 1.00 9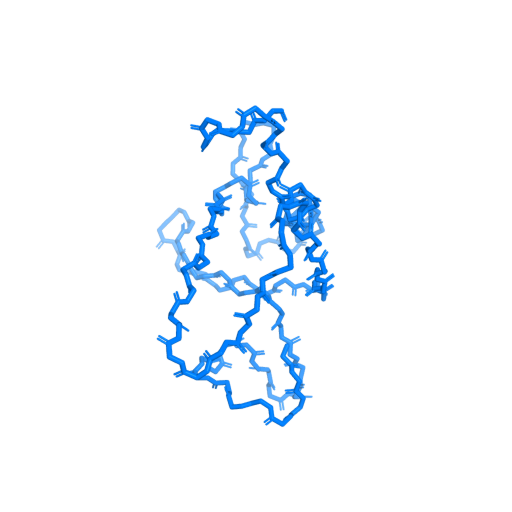6.25 83 ASN A CA 1
ATOM 688 C C . ASN A 1 83 ? 12.979 -4.180 -4.767 1.00 96.25 83 ASN A C 1
ATOM 690 O O . ASN A 1 83 ? 12.355 -3.119 -4.690 1.00 96.25 83 ASN A O 1
ATOM 694 N N . GLU A 1 84 ? 13.807 -4.584 -3.801 1.00 95.06 84 GLU A N 1
ATOM 695 C CA . GLU A 1 84 ? 13.990 -3.880 -2.522 1.00 95.06 84 GLU A CA 1
ATOM 696 C C . GLU A 1 84 ? 14.379 -2.399 -2.669 1.00 95.06 84 GLU A C 1
ATOM 698 O O . GLU A 1 84 ? 14.020 -1.576 -1.823 1.00 95.06 84 GLU A O 1
ATOM 703 N N . HIS A 1 85 ? 15.059 -2.019 -3.758 1.00 96.25 85 HIS A N 1
ATOM 704 C CA . HIS A 1 85 ? 15.449 -0.628 -4.007 1.00 96.25 85 HIS A CA 1
ATOM 705 C C . HIS A 1 85 ? 14.236 0.294 -4.227 1.00 96.25 85 HIS A C 1
ATOM 707 O O . HIS A 1 85 ? 14.317 1.501 -3.996 1.00 96.25 85 HIS A O 1
ATOM 713 N N . ASN A 1 86 ? 13.093 -0.275 -4.622 1.00 96.38 86 ASN A N 1
ATOM 714 C CA . ASN A 1 86 ? 11.843 0.453 -4.817 1.00 96.38 86 ASN A CA 1
ATOM 715 C C . ASN A 1 86 ? 11.018 0.587 -3.531 1.00 96.38 86 ASN A C 1
ATOM 717 O O . ASN A 1 86 ? 10.135 1.441 -3.471 1.00 96.38 86 ASN A O 1
ATOM 721 N N . HIS A 1 87 ? 11.284 -0.215 -2.494 1.00 95.00 87 HIS A N 1
ATOM 722 C CA . HIS A 1 87 ? 10.415 -0.311 -1.310 1.00 95.00 87 HIS A CA 1
ATOM 723 C C . HIS A 1 87 ? 10.257 1.022 -0.581 1.00 95.00 87 HIS A C 1
ATOM 725 O O . HIS A 1 87 ? 9.151 1.385 -0.194 1.00 95.00 87 HIS A O 1
ATOM 731 N N . HIS A 1 88 ? 11.341 1.794 -0.438 1.00 94.00 88 HIS A N 1
ATOM 732 C CA . HIS A 1 88 ? 11.262 3.122 0.178 1.00 94.00 88 HIS A CA 1
ATOM 733 C C . HIS A 1 88 ? 10.285 4.037 -0.573 1.00 94.00 88 HIS A C 1
ATOM 735 O O . HIS A 1 88 ? 9.505 4.765 0.041 1.00 94.00 88 HIS A O 1
ATOM 741 N N . GLU A 1 89 ? 10.323 3.999 -1.903 1.00 95.31 89 GLU A N 1
ATOM 742 C CA . GLU A 1 89 ? 9.465 4.824 -2.742 1.00 95.31 89 GLU A CA 1
ATOM 743 C C . GLU A 1 89 ? 8.012 4.350 -2.712 1.00 95.31 89 GLU A C 1
ATOM 745 O O . GLU A 1 89 ? 7.106 5.167 -2.559 1.00 95.31 89 GLU A O 1
ATOM 750 N N . ILE A 1 90 ? 7.788 3.038 -2.800 1.00 95.88 90 ILE A N 1
ATOM 751 C CA . ILE A 1 90 ? 6.451 2.444 -2.720 1.00 95.88 90 ILE A CA 1
ATOM 752 C C . ILE A 1 90 ? 5.812 2.794 -1.373 1.00 95.88 90 ILE A C 1
ATOM 754 O O . ILE A 1 90 ? 4.691 3.304 -1.331 1.00 95.88 90 ILE A O 1
ATOM 758 N N . ASP A 1 91 ? 6.544 2.625 -0.269 1.00 92.62 91 ASP A N 1
ATOM 759 C CA . ASP A 1 91 ? 6.085 3.043 1.056 1.00 92.62 91 ASP A CA 1
ATOM 760 C C . ASP A 1 91 ? 5.789 4.551 1.083 1.00 92.62 91 ASP A C 1
ATOM 762 O O . ASP A 1 91 ? 4.730 4.979 1.549 1.00 92.62 91 ASP A O 1
ATOM 766 N N . HIS A 1 92 ? 6.667 5.387 0.529 1.00 90.19 92 HIS A N 1
ATOM 767 C CA . HIS A 1 92 ? 6.430 6.827 0.454 1.00 90.19 92 HIS A CA 1
ATOM 768 C C . HIS A 1 92 ? 5.134 7.176 -0.302 1.00 90.19 92 HIS A C 1
ATOM 770 O O . HIS A 1 92 ? 4.350 8.009 0.171 1.00 90.19 92 HIS A O 1
ATOM 776 N N . ASN A 1 93 ? 4.864 6.505 -1.422 1.00 92.25 93 ASN A N 1
ATOM 777 C CA . ASN A 1 93 ? 3.649 6.685 -2.211 1.00 92.25 93 ASN A CA 1
ATOM 778 C C . ASN A 1 93 ? 2.394 6.231 -1.454 1.00 92.25 93 ASN A C 1
ATOM 780 O O . ASN A 1 93 ? 1.414 6.980 -1.403 1.00 92.25 93 ASN A O 1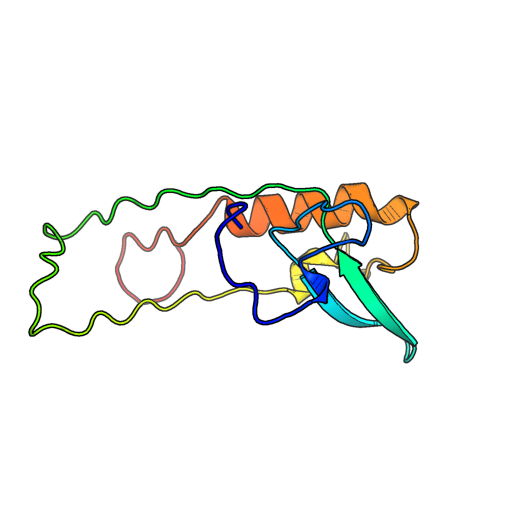
ATOM 784 N N . ILE A 1 94 ? 2.437 5.068 -0.789 1.00 90.81 94 ILE A N 1
ATOM 785 C CA . ILE A 1 94 ? 1.359 4.589 0.094 1.00 90.81 94 ILE A CA 1
ATOM 786 C C . ILE A 1 94 ? 1.063 5.651 1.153 1.00 90.81 94 ILE A C 1
ATOM 788 O O . ILE A 1 94 ? -0.075 6.111 1.282 1.00 90.81 94 ILE A O 1
ATOM 792 N N . LYS A 1 95 ? 2.097 6.120 1.864 1.00 85.75 95 LYS A N 1
ATOM 793 C CA . LYS A 1 95 ? 1.959 7.158 2.893 1.00 85.75 95 LYS A CA 1
ATOM 794 C C . LYS A 1 95 ? 1.298 8.412 2.336 1.00 85.75 95 LYS A C 1
ATOM 796 O O . LYS A 1 95 ? 0.407 8.961 2.978 1.00 85.75 95 LYS A O 1
ATOM 801 N N . ASN A 1 96 ? 1.736 8.886 1.172 1.00 84.38 96 ASN A N 1
ATOM 802 C CA . ASN A 1 96 ? 1.204 10.102 0.564 1.00 84.38 96 ASN A CA 1
ATOM 803 C C . ASN A 1 96 ? -0.247 9.945 0.107 1.00 84.38 96 ASN A C 1
ATOM 805 O O . ASN A 1 96 ? -1.036 10.864 0.324 1.00 84.38 96 ASN A O 1
ATOM 809 N N . SER A 1 97 ? -0.623 8.782 -0.425 1.00 83.50 97 SER A N 1
ATOM 810 C CA . SER A 1 97 ? -2.012 8.505 -0.806 1.00 83.50 97 SER A CA 1
ATOM 811 C C . SER A 1 97 ? -2.969 8.545 0.392 1.00 83.50 97 SER A C 1
ATOM 813 O O . SER A 1 97 ? -4.093 9.017 0.275 1.00 83.50 97 SER A O 1
ATOM 815 N N . LEU A 1 98 ? -2.492 8.133 1.572 1.00 78.62 98 LEU A N 1
ATOM 816 C CA . LEU A 1 98 ? -3.267 8.106 2.815 1.00 78.62 98 LEU A CA 1
ATOM 817 C C . LEU A 1 98 ? -3.147 9.412 3.617 1.00 78.62 98 LEU A C 1
ATOM 819 O O . LEU A 1 98 ? -3.873 9.621 4.591 1.00 78.62 98 LEU A O 1
ATOM 823 N N . LYS A 1 99 ? -2.220 10.315 3.254 1.00 67.56 99 LYS A N 1
ATOM 824 C CA . LYS A 1 99 ? -2.107 11.639 3.891 1.00 67.56 99 LYS A CA 1
ATOM 825 C C . LYS A 1 99 ? -3.333 12.497 3.606 1.00 67.56 99 LYS A C 1
ATOM 827 O O . LYS A 1 99 ? -3.774 13.182 4.524 1.00 67.56 99 LYS A O 1
ATOM 832 N N . ARG A 1 100 ? -3.857 12.435 2.379 1.00 58.91 100 ARG A N 1
ATOM 833 C CA . ARG A 1 100 ? -5.043 13.163 1.912 1.00 58.91 100 ARG A CA 1
ATOM 834 C C . ARG A 1 100 ? -6.271 12.252 1.932 1.00 58.91 100 ARG A C 1
ATOM 836 O O . ARG A 1 100 ? -6.880 12.016 0.897 1.00 58.91 100 ARG A O 1
ATOM 843 N N . ALA A 1 101 ? -6.606 11.695 3.096 1.00 53.12 101 ALA A N 1
ATOM 844 C CA . ALA A 1 101 ? -7.932 11.111 3.268 1.00 53.12 101 ALA A CA 1
ATOM 845 C C . ALA A 1 101 ? -8.954 12.240 3.029 1.00 53.12 101 ALA A C 1
ATOM 847 O O . ALA A 1 101 ? -8.953 13.206 3.784 1.00 53.12 101 ALA A O 1
ATOM 848 N N . PHE A 1 102 ? -9.666 12.148 1.903 1.00 52.62 102 PHE A N 1
ATOM 849 C CA . PHE A 1 102 ? -10.730 13.008 1.366 1.00 52.62 102 PHE A CA 1
ATOM 850 C C . PHE A 1 102 ? -10.945 14.348 2.080 1.00 52.62 102 PHE A C 1
ATOM 852 O O . PHE A 1 102 ? -11.589 14.412 3.124 1.00 52.62 102 PHE A O 1
ATOM 859 N N . ARG A 1 103 ? -10.436 15.427 1.475 1.00 46.00 103 ARG A N 1
ATOM 860 C CA . ARG A 1 103 ? -10.922 16.781 1.739 1.00 46.00 103 ARG A CA 1
ATOM 861 C C . ARG A 1 103 ? -11.807 17.153 0.553 1.00 46.00 103 ARG A C 1
ATOM 863 O O . ARG A 1 103 ? -11.296 17.495 -0.501 1.00 46.00 103 ARG A O 1
ATOM 870 N N . ASP A 1 104 ? -13.104 16.958 0.726 1.00 46.53 104 ASP A N 1
ATOM 871 C CA . ASP A 1 104 ? -14.150 17.356 -0.217 1.00 46.53 104 ASP A CA 1
ATOM 872 C C . ASP A 1 104 ? -14.936 18.481 0.475 1.00 46.53 104 ASP A C 1
ATOM 874 O O . ASP A 1 104 ? -15.880 18.245 1.234 1.00 46.53 104 ASP A O 1
ATOM 878 N N . MET A 1 105 ? -14.417 19.706 0.363 1.00 53.50 105 MET A N 1
ATOM 879 C CA . MET A 1 105 ? -15.016 20.903 0.960 1.00 53.50 105 MET A CA 1
ATOM 880 C C . MET A 1 105 ? -16.310 21.292 0.236 1.00 53.50 105 MET A C 1
ATOM 882 O O . MET A 1 105 ? -17.191 21.881 0.867 1.00 53.50 105 MET A O 1
ATOM 886 N N . ASN A 1 106 ? -16.437 20.972 -1.055 1.00 60.44 106 ASN A N 1
ATOM 887 C CA . ASN A 1 106 ? -17.596 21.318 -1.878 1.00 60.44 106 ASN A CA 1
ATOM 888 C C . ASN A 1 106 ? -18.736 20.262 -1.834 1.00 60.44 106 ASN A C 1
ATOM 890 O O . ASN A 1 106 ? -19.876 20.583 -2.181 1.00 60.44 106 ASN A O 1
ATOM 894 N N . ARG A 1 107 ? -18.456 19.065 -1.297 1.00 56.47 107 ARG A N 1
ATOM 895 C CA . ARG A 1 107 ? -19.360 17.917 -1.106 1.00 56.47 107 ARG A CA 1
ATOM 896 C C . ARG A 1 107 ? -19.923 17.332 -2.405 1.00 56.47 107 ARG A C 1
ATOM 898 O O . ARG A 1 107 ? -21.063 16.856 -2.405 1.00 56.47 107 ARG A O 1
ATOM 905 N N . ASP A 1 108 ? -19.172 17.376 -3.499 1.00 69.31 108 ASP A N 1
ATOM 906 C CA . ASP A 1 108 ? -19.582 16.832 -4.799 1.00 69.31 108 ASP A CA 1
ATOM 907 C C . ASP A 1 108 ? -19.199 15.355 -5.003 1.00 69.31 108 ASP A C 1
ATOM 909 O O . ASP A 1 108 ? -19.635 14.730 -5.973 1.00 69.31 108 ASP A O 1
ATOM 913 N N . GLY A 1 109 ? -18.461 14.763 -4.058 1.00 50.09 109 GLY A N 1
ATOM 914 C CA . GLY A 1 109 ? -17.995 13.380 -4.136 1.00 50.09 109 GLY A CA 1
ATOM 915 C C . GLY A 1 109 ? -16.680 13.203 -4.904 1.00 50.09 109 GLY A C 1
ATOM 916 O O . GLY A 1 109 ? -16.209 12.068 -5.042 1.00 50.09 109 GLY A O 1
ATOM 917 N N . GLU A 1 110 ? -16.062 14.291 -5.359 1.00 49.31 110 GLU A N 1
ATOM 918 C CA . GLU A 1 110 ? -14.724 14.362 -5.934 1.00 49.31 110 GLU A CA 1
ATOM 919 C C . GLU A 1 110 ? -13.777 15.166 -5.008 1.00 49.31 110 GLU A C 1
ATOM 921 O O . GLU A 1 110 ? -14.206 15.853 -4.084 1.00 49.31 110 GLU A O 1
ATOM 926 N N . PRO A 1 111 ? -12.448 15.000 -5.134 1.00 53.19 111 PRO A N 1
ATOM 927 C CA . PRO A 1 111 ? -11.498 15.707 -4.275 1.00 53.19 111 PRO A CA 1
ATOM 928 C C . PRO A 1 111 ? -11.321 17.180 -4.680 1.00 53.19 111 PRO A C 1
ATOM 930 O O . PRO A 1 111 ? -11.111 17.460 -5.861 1.00 53.19 111 PRO A O 1
ATOM 933 N N . ASP A 1 112 ? -11.265 18.077 -3.686 1.00 49.88 112 ASP A N 1
ATOM 934 C CA . ASP A 1 112 ? -10.785 19.463 -3.848 1.00 49.88 112 ASP A CA 1
ATOM 935 C C . ASP A 1 112 ? -9.244 19.577 -3.809 1.00 49.88 112 ASP A C 1
ATOM 937 O O . ASP A 1 112 ? -8.575 18.859 -3.016 1.00 49.88 112 ASP A O 1
#

Secondary structure (DSSP, 8-state):
--TTS--SSGGGB-TTS-B-S-EEEEEETTEEEEEE-----------SSS-----TT----------GGGGGEETTEEPPTT-HHHHHHHHHHHHHHHHT----SS-SSS--